Protein AF-A0A453F8Z1-F1 (afdb_monomer_lite)

Structure (mmCIF, N/CA/C/O backbone):
data_AF-A0A453F8Z1-F1
#
_entry.id   AF-A0A453F8Z1-F1
#
loop_
_atom_site.group_PDB
_atom_site.id
_atom_site.type_symbol
_atom_site.label_atom_id
_atom_site.label_alt_id
_atom_site.label_comp_id
_atom_site.label_asym_id
_atom_site.label_entity_id
_atom_site.label_seq_id
_atom_site.pdbx_PDB_ins_code
_atom_site.Cartn_x
_atom_site.Cartn_y
_atom_site.Cartn_z
_atom_site.occupancy
_atom_site.B_iso_or_equiv
_atom_site.auth_seq_id
_atom_site.auth_comp_id
_atom_site.auth_asym_id
_atom_site.auth_atom_id
_atom_site.pdbx_PDB_model_num
ATOM 1 N N . PRO A 1 1 ? 53.925 37.417 23.426 1.00 43.28 1 PRO A N 1
ATOM 2 C CA . PRO A 1 1 ? 52.929 38.163 22.625 1.00 43.28 1 PRO A CA 1
ATOM 3 C C . PRO A 1 1 ? 51.775 37.242 22.225 1.00 43.28 1 PRO A C 1
ATOM 5 O O . PRO A 1 1 ? 51.900 36.396 21.348 1.00 43.28 1 PRO A O 1
ATOM 8 N N . VAL A 1 2 ? 50.698 37.372 22.987 1.00 46.78 2 VAL A N 1
ATOM 9 C CA . VAL A 1 2 ? 49.405 36.730 22.779 1.00 46.78 2 VAL A CA 1
ATOM 10 C C . VAL A 1 2 ? 48.746 37.237 21.495 1.00 46.78 2 VAL A C 1
ATOM 12 O O . VAL A 1 2 ? 48.845 38.422 21.191 1.00 46.78 2 VAL A O 1
ATOM 15 N N . HIS A 1 3 ? 48.051 36.350 20.786 1.00 41.34 3 HIS A N 1
ATOM 16 C CA . HIS A 1 3 ? 46.749 36.648 20.190 1.00 41.34 3 HIS A CA 1
ATOM 17 C C . HIS A 1 3 ? 45.935 35.351 20.180 1.00 41.34 3 HIS A C 1
ATOM 19 O O . HIS A 1 3 ? 45.999 34.545 19.256 1.00 41.34 3 HIS A O 1
ATOM 25 N N . LEU A 1 4 ? 45.215 35.142 21.285 1.00 49.28 4 LEU A N 1
ATOM 26 C CA . LEU A 1 4 ? 43.928 34.465 21.246 1.00 49.28 4 LEU A CA 1
ATOM 27 C C . LEU A 1 4 ? 42.947 35.449 20.604 1.00 49.28 4 LEU A C 1
ATOM 29 O O . LEU A 1 4 ? 42.743 36.527 21.154 1.00 49.28 4 LEU A O 1
ATOM 33 N N . SER A 1 5 ? 42.307 35.041 19.516 1.00 52.78 5 SER A N 1
ATOM 34 C CA . SER A 1 5 ? 40.977 35.529 19.167 1.00 52.78 5 SER A CA 1
ATOM 35 C C . SER A 1 5 ? 40.136 34.304 18.867 1.00 52.78 5 SER A C 1
ATOM 37 O O . SER A 1 5 ? 40.281 33.669 17.825 1.00 52.78 5 SER A O 1
ATOM 39 N N . GLY A 1 6 ? 39.313 33.931 19.842 1.00 48.34 6 GLY A N 1
ATOM 40 C CA . GLY A 1 6 ? 38.117 33.167 19.552 1.00 48.34 6 GLY A CA 1
ATOM 41 C C . GLY A 1 6 ? 37.120 34.097 18.876 1.00 48.34 6 GLY A C 1
ATOM 42 O O . GLY A 1 6 ? 36.941 35.225 19.320 1.00 48.34 6 GLY A O 1
ATOM 43 N N . GLU A 1 7 ? 36.467 33.613 17.831 1.00 43.66 7 GLU A N 1
ATOM 44 C CA . GLU A 1 7 ? 35.171 34.136 17.431 1.00 43.66 7 GLU A CA 1
ATOM 45 C C . GLU A 1 7 ? 34.307 32.945 17.033 1.00 43.66 7 GLU A C 1
ATOM 47 O O . GLU A 1 7 ? 34.521 32.263 16.031 1.00 43.66 7 GLU A O 1
ATOM 52 N N . THR A 1 8 ? 33.380 32.630 17.928 1.00 53.31 8 THR A N 1
ATOM 53 C CA . THR A 1 8 ? 32.250 31.749 17.688 1.00 53.31 8 THR A CA 1
ATOM 54 C C . THR A 1 8 ? 31.320 32.446 16.703 1.00 53.31 8 THR A C 1
ATOM 56 O O . THR A 1 8 ? 30.448 33.202 17.125 1.00 53.31 8 THR A O 1
ATOM 59 N N . ASP A 1 9 ? 31.475 32.207 15.404 1.00 42.09 9 ASP A N 1
ATOM 60 C CA . ASP A 1 9 ? 30.432 32.575 14.447 1.00 42.09 9 ASP A CA 1
ATOM 61 C C . ASP A 1 9 ? 29.493 31.374 14.282 1.00 42.09 9 ASP A C 1
ATOM 63 O O . ASP A 1 9 ? 29.625 30.512 13.411 1.00 42.09 9 ASP A O 1
ATOM 67 N N . GLY A 1 10 ? 28.570 31.285 15.241 1.00 52.44 10 GLY A N 1
ATOM 68 C CA . GLY A 1 10 ? 27.348 30.516 15.109 1.00 52.44 10 GLY A CA 1
ATOM 69 C C . GLY A 1 10 ? 26.447 31.191 14.084 1.00 52.44 10 GLY A C 1
ATOM 70 O O . GLY A 1 10 ? 25.499 31.875 14.452 1.00 52.44 10 GLY A O 1
ATOM 71 N N . ARG A 1 11 ? 26.725 30.984 12.797 1.00 47.47 11 ARG A N 1
ATOM 72 C CA . ARG A 1 11 ? 25.756 31.234 11.733 1.00 47.47 11 ARG A CA 1
ATOM 73 C C . ARG A 1 11 ? 25.016 29.950 11.420 1.00 47.47 11 ARG A C 1
ATOM 75 O O . ARG A 1 11 ? 25.459 29.110 10.646 1.00 47.47 11 ARG A O 1
ATOM 82 N N . GLU A 1 12 ? 23.907 29.824 12.138 1.00 46.22 12 GLU A N 1
ATOM 83 C CA . GLU A 1 12 ? 22.630 29.297 11.675 1.00 46.22 12 GLU A CA 1
ATOM 84 C C . GLU A 1 12 ? 22.723 28.288 10.525 1.00 46.22 12 GLU A C 1
ATOM 86 O O . GLU A 1 12 ? 22.774 28.632 9.343 1.00 46.22 12 GLU A O 1
ATOM 91 N N . LEU A 1 13 ? 22.604 27.014 10.900 1.00 49.75 13 LEU A N 1
ATOM 92 C CA . LEU A 1 13 ? 21.967 25.990 10.083 1.00 49.75 13 LEU A CA 1
ATOM 93 C C . LEU A 1 13 ? 20.534 26.458 9.778 1.00 49.75 13 LEU A C 1
ATOM 95 O O . LEU A 1 13 ? 19.571 25.994 10.388 1.00 49.75 13 LEU A O 1
ATOM 99 N N . ARG A 1 14 ? 20.370 27.429 8.875 1.00 44.50 14 ARG A N 1
ATOM 100 C CA . ARG A 1 14 ? 19.063 27.767 8.326 1.00 44.50 14 ARG A CA 1
ATOM 101 C C . ARG A 1 14 ? 18.680 26.578 7.466 1.00 44.50 14 ARG A C 1
ATOM 103 O O . ARG A 1 14 ? 19.109 26.471 6.323 1.00 44.50 14 ARG A O 1
ATOM 110 N N . GLY A 1 15 ? 17.961 25.644 8.081 1.00 51.06 15 GLY A N 1
ATOM 111 C CA . GLY A 1 15 ? 17.448 24.452 7.435 1.00 51.06 15 GLY A CA 1
ATOM 112 C C . GLY A 1 15 ? 16.680 24.846 6.184 1.00 51.06 15 GLY A C 1
ATOM 113 O O . GLY A 1 15 ? 15.536 25.291 6.259 1.00 51.06 15 GLY A O 1
ATOM 114 N N . ASP A 1 16 ? 17.306 24.650 5.029 1.00 48.88 16 ASP A N 1
ATOM 115 C CA . ASP A 1 16 ? 16.637 24.602 3.734 1.00 48.88 16 ASP A CA 1
ATOM 116 C C . ASP A 1 16 ? 15.929 23.239 3.602 1.00 48.88 16 ASP A C 1
ATOM 118 O O . ASP A 1 16 ? 16.161 22.445 2.703 1.00 48.88 16 ASP A O 1
ATOM 122 N N . GLU A 1 17 ? 15.086 22.913 4.582 1.00 56.75 17 GLU A N 1
ATOM 123 C CA . GLU A 1 17 ? 14.301 21.674 4.632 1.00 56.75 17 GLU A CA 1
ATOM 124 C C . GLU A 1 17 ? 12.850 21.915 4.174 1.00 56.75 17 GLU A C 1
ATOM 126 O O . GLU A 1 17 ? 11.975 21.091 4.408 1.00 56.75 17 GLU A O 1
ATOM 131 N N . SER A 1 18 ? 12.551 23.053 3.530 1.00 58.72 18 SER A N 1
ATOM 132 C CA . SER A 1 18 ? 11.161 23.461 3.239 1.00 58.72 18 SER A CA 1
ATOM 133 C C . SER A 1 18 ? 10.713 23.361 1.778 1.00 58.72 18 SER A C 1
ATOM 135 O O . SER A 1 18 ? 9.544 23.614 1.497 1.00 58.72 18 SER A O 1
ATOM 137 N N . ARG A 1 19 ? 11.566 22.962 0.827 1.00 50.75 19 ARG A N 1
ATOM 138 C CA . ARG A 1 19 ? 11.130 22.699 -0.560 1.00 50.75 19 ARG A CA 1
ATOM 139 C C . ARG A 1 19 ? 11.868 21.523 -1.183 1.00 50.75 19 ARG A C 1
ATOM 141 O O . ARG A 1 19 ? 12.379 21.624 -2.294 1.00 50.75 19 ARG A O 1
ATOM 148 N N . ARG A 1 20 ? 11.894 20.373 -0.507 1.00 66.38 20 ARG A N 1
ATOM 149 C CA . ARG A 1 20 ? 12.168 19.143 -1.256 1.00 66.38 20 ARG A CA 1
ATOM 150 C C . ARG A 1 20 ? 10.996 18.925 -2.220 1.00 66.38 20 ARG A C 1
ATOM 152 O O . ARG A 1 20 ? 9.857 18.856 -1.751 1.00 66.38 20 ARG A O 1
ATOM 159 N N . PRO A 1 21 ? 11.227 18.890 -3.546 1.00 66.12 21 PRO A N 1
ATOM 160 C CA . PRO A 1 21 ? 10.164 18.556 -4.478 1.00 66.12 21 PRO A CA 1
ATOM 161 C C . PRO A 1 21 ? 9.636 17.179 -4.087 1.00 66.12 21 PRO A C 1
ATOM 163 O O . PRO A 1 21 ? 10.417 16.259 -3.837 1.00 66.12 21 PRO A O 1
ATOM 166 N N . ASN A 1 22 ? 8.316 17.059 -3.960 1.00 71.00 22 ASN A N 1
ATOM 167 C CA . ASN A 1 22 ? 7.697 15.776 -3.677 1.00 71.00 22 ASN A CA 1
ATOM 168 C C . ASN A 1 22 ? 8.089 14.817 -4.818 1.00 71.00 22 ASN A C 1
ATOM 170 O O . ASN A 1 22 ? 7.772 15.126 -5.967 1.00 71.00 22 ASN A O 1
ATOM 174 N N . PRO A 1 23 ? 8.792 13.699 -4.547 1.00 76.81 23 PRO A N 1
ATOM 175 C CA . PRO A 1 23 ? 9.214 12.765 -5.593 1.00 76.81 23 PRO A CA 1
ATOM 176 C C . PRO A 1 23 ? 8.025 12.041 -6.242 1.00 76.81 23 PRO A C 1
ATOM 178 O O . PRO A 1 23 ? 8.199 11.314 -7.215 1.00 76.81 23 PRO A O 1
ATOM 181 N N . LEU A 1 24 ? 6.819 12.213 -5.693 1.00 78.94 24 LEU A N 1
ATOM 182 C CA . LEU A 1 24 ? 5.596 11.622 -6.205 1.00 78.94 24 LEU A CA 1
ATOM 183 C C . LEU A 1 24 ? 5.038 12.424 -7.395 1.00 78.94 24 LEU A C 1
ATOM 185 O O . LEU A 1 24 ? 5.030 13.658 -7.361 1.00 78.94 24 LEU A O 1
ATOM 189 N N . PRO A 1 25 ? 4.500 11.746 -8.426 1.00 79.81 25 PRO A N 1
ATOM 190 C CA . PRO A 1 25 ? 3.864 12.417 -9.553 1.00 79.81 25 PRO A CA 1
ATOM 191 C C . PRO A 1 25 ? 2.659 13.246 -9.087 1.00 79.81 25 PRO A C 1
ATOM 193 O O . PRO A 1 25 ? 1.864 12.810 -8.253 1.00 79.81 25 PRO A O 1
ATOM 196 N N . SER A 1 26 ? 2.490 14.441 -9.656 1.00 80.81 26 SER A N 1
ATOM 197 C CA . SER A 1 26 ? 1.471 15.420 -9.240 1.00 80.81 26 SER A CA 1
ATOM 198 C C . SER A 1 26 ? 0.037 14.877 -9.277 1.00 80.81 26 SER A C 1
ATOM 200 O O . SER A 1 26 ? -0.762 15.201 -8.399 1.00 80.81 26 SER A O 1
ATOM 202 N N . GLY A 1 27 ? -0.280 14.008 -10.243 1.00 78.81 27 GLY A N 1
ATOM 203 C CA . GLY A 1 27 ? -1.585 13.345 -10.327 1.00 78.81 27 GLY A CA 1
ATOM 204 C C . GLY A 1 27 ? -1.875 12.435 -9.129 1.00 78.81 27 GLY A C 1
ATOM 205 O O . GLY A 1 27 ? -2.982 12.455 -8.595 1.00 78.81 27 GLY A O 1
ATOM 206 N N . LEU A 1 28 ? -0.866 11.702 -8.651 1.00 77.38 28 LEU A N 1
ATOM 207 C CA . LEU A 1 28 ? -0.985 10.829 -7.480 1.00 77.38 28 LEU A CA 1
ATOM 208 C C . LEU A 1 28 ? -1.153 11.652 -6.198 1.00 77.38 28 LEU A C 1
ATOM 210 O O . LEU A 1 28 ? -1.990 11.328 -5.359 1.00 77.38 28 LEU A O 1
ATOM 214 N N . VAL A 1 29 ? -0.425 12.765 -6.084 1.00 83.56 29 VAL A N 1
ATOM 215 C CA . VAL A 1 29 ? -0.569 13.708 -4.965 1.00 83.56 29 VAL A CA 1
ATOM 216 C C . VAL A 1 29 ? -1.980 14.301 -4.919 1.00 83.56 29 VAL A C 1
ATOM 218 O O . VAL A 1 29 ? -2.601 14.304 -3.860 1.00 83.56 29 VAL A O 1
ATOM 221 N N . SER A 1 30 ? -2.509 14.759 -6.057 1.00 83.50 30 SER A N 1
ATOM 222 C CA . SER A 1 30 ? -3.853 15.347 -6.137 1.00 83.50 30 SER A CA 1
ATOM 223 C C . SER A 1 30 ? -4.954 14.330 -5.818 1.00 83.50 30 SER A C 1
ATOM 225 O O . SER A 1 30 ? -5.873 14.640 -5.057 1.00 83.50 30 SER A O 1
ATOM 227 N N . ASN A 1 31 ? -4.838 13.100 -6.333 1.00 79.19 31 ASN A N 1
ATOM 228 C CA . ASN A 1 31 ? -5.782 12.028 -6.025 1.00 79.19 31 ASN A CA 1
ATOM 229 C C . ASN A 1 31 ? -5.791 11.704 -4.523 1.00 79.19 31 ASN A C 1
ATOM 231 O O . ASN A 1 31 ? -6.856 11.694 -3.907 1.00 79.19 31 ASN A O 1
ATOM 235 N N . LEU A 1 32 ? -4.610 11.535 -3.916 1.00 81.12 32 LEU A N 1
ATOM 236 C CA . LEU A 1 32 ? -4.490 11.273 -2.482 1.00 81.12 32 LEU A CA 1
ATOM 237 C C . LEU A 1 32 ? -5.056 12.417 -1.642 1.00 81.12 32 LEU A C 1
ATOM 239 O O . LEU A 1 32 ? -5.800 12.164 -0.700 1.00 81.12 32 LEU A O 1
ATOM 243 N N . GLN A 1 33 ? -4.761 13.671 -1.989 1.00 85.31 33 GLN A N 1
ATOM 244 C CA . GLN A 1 33 ? -5.322 14.831 -1.293 1.00 85.31 33 GLN A CA 1
ATOM 245 C C . GLN A 1 33 ? -6.853 14.843 -1.341 1.00 85.31 33 GLN A C 1
ATOM 247 O O . GLN A 1 33 ? -7.486 15.085 -0.317 1.00 85.31 33 GLN A O 1
ATOM 252 N N . SER A 1 34 ? -7.450 14.538 -2.497 1.00 83.62 34 SER A N 1
ATOM 253 C CA . SER A 1 34 ? -8.906 14.483 -2.656 1.00 83.62 34 SER A CA 1
ATOM 254 C C . SER A 1 34 ? -9.539 13.360 -1.825 1.00 83.62 34 SER A C 1
ATOM 256 O O . SER A 1 34 ? -10.485 13.609 -1.077 1.00 83.62 34 SER A O 1
ATOM 258 N N . VAL A 1 35 ? -8.983 12.145 -1.882 1.00 81.56 35 VAL A N 1
ATOM 259 C CA . VAL A 1 35 ? -9.488 10.987 -1.124 1.00 81.56 35 VAL A CA 1
ATOM 260 C C . VAL A 1 35 ? -9.338 11.194 0.385 1.00 81.56 35 VAL A C 1
ATOM 262 O O . VAL A 1 35 ? -10.239 10.850 1.149 1.00 81.56 35 VAL A O 1
ATOM 265 N N . LEU A 1 36 ? -8.219 11.771 0.832 1.00 82.12 36 LEU A N 1
ATOM 266 C CA . LEU A 1 36 ? -7.980 12.061 2.247 1.00 82.12 36 LEU A CA 1
ATOM 267 C C . LEU A 1 36 ? -8.877 13.193 2.757 1.00 82.12 36 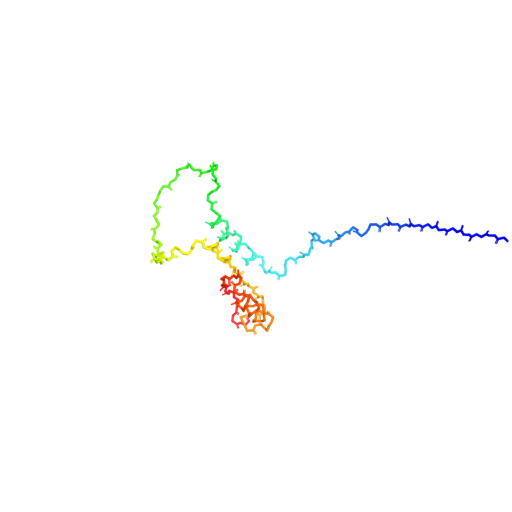LEU A C 1
ATOM 269 O O . LEU A 1 36 ? -9.400 13.090 3.864 1.00 82.12 36 LEU A O 1
ATOM 273 N N . ALA A 1 37 ? -9.109 14.234 1.951 1.00 82.19 37 ALA A N 1
ATOM 274 C CA . ALA A 1 37 ? -10.049 15.300 2.290 1.00 82.19 37 ALA A CA 1
ATOM 275 C C . ALA A 1 37 ? -11.479 14.763 2.459 1.00 82.19 37 ALA A C 1
ATOM 277 O O . ALA A 1 37 ? -12.155 15.143 3.410 1.00 82.19 37 ALA A O 1
ATOM 278 N N . ALA A 1 38 ? -11.906 13.824 1.607 1.00 81.19 38 ALA A N 1
ATOM 279 C CA . ALA A 1 38 ? -13.217 13.180 1.707 1.00 81.19 38 ALA A CA 1
ATOM 280 C C . ALA A 1 38 ? -13.380 12.291 2.956 1.00 81.19 38 ALA A C 1
ATOM 282 O O . ALA A 1 38 ? -14.498 12.024 3.383 1.00 81.19 38 ALA A O 1
ATOM 283 N N . ARG A 1 39 ? -12.272 11.824 3.545 1.00 80.19 39 ARG A N 1
ATOM 284 C CA . ARG A 1 39 ? -12.262 11.008 4.771 1.00 80.19 39 ARG A CA 1
ATOM 285 C C . ARG A 1 39 ? -12.071 11.823 6.044 1.00 80.19 39 ARG A C 1
ATOM 287 O O . ARG A 1 39 ? -12.056 11.239 7.127 1.00 80.19 39 ARG A O 1
ATOM 294 N N . ARG A 1 40 ? -11.875 13.140 5.939 1.00 81.50 40 ARG A N 1
ATOM 295 C CA . ARG A 1 40 ? -11.723 13.990 7.117 1.00 81.50 40 ARG A CA 1
ATOM 296 C C . ARG A 1 40 ? -13.010 13.877 7.943 1.00 81.50 40 ARG A C 1
ATOM 298 O O . ARG A 1 40 ? -14.077 14.159 7.399 1.00 81.50 40 ARG A O 1
ATOM 305 N N . PRO A 1 41 ? -12.940 13.448 9.218 1.00 71.12 41 PRO A N 1
ATOM 306 C CA . PRO A 1 41 ? -14.126 13.419 10.058 1.00 71.12 41 PRO A CA 1
ATOM 307 C C . PRO A 1 41 ? -14.698 14.839 10.129 1.00 71.12 41 PRO A C 1
ATOM 309 O O . PRO A 1 41 ? -13.909 15.795 10.140 1.00 71.12 41 PRO A O 1
ATOM 312 N N . PRO A 1 42 ? -16.032 14.998 10.149 1.00 69.31 42 PRO A N 1
ATOM 313 C CA . PRO A 1 42 ? -16.632 16.315 10.276 1.00 69.31 42 PRO A CA 1
ATOM 314 C C . PRO A 1 42 ? -16.066 16.966 11.539 1.00 69.31 42 PRO A C 1
ATOM 316 O O . PRO A 1 42 ? -16.179 16.420 12.640 1.00 69.31 42 PRO A O 1
ATOM 319 N N . SER A 1 43 ? -15.397 18.109 11.374 1.00 61.75 43 SER A N 1
ATOM 320 C CA . SER A 1 43 ? -15.075 18.954 12.520 1.00 61.75 43 SER A CA 1
ATOM 321 C C . SER A 1 43 ? -16.397 19.287 13.229 1.00 61.75 43 SER A C 1
ATOM 323 O O . SER A 1 43 ? -17.406 19.482 12.549 1.00 61.75 43 SER A O 1
ATOM 325 N N . PRO A 1 44 ? -16.421 19.414 14.567 1.00 60.03 44 PRO A N 1
ATOM 326 C CA . PRO A 1 44 ? -17.641 19.723 15.327 1.00 60.03 44 PRO A CA 1
ATOM 327 C C . PRO A 1 44 ? -18.291 21.076 14.961 1.00 60.03 44 PRO A C 1
ATOM 329 O O . PRO A 1 44 ? -19.329 21.431 15.508 1.00 60.03 44 PRO A O 1
ATOM 332 N N . GLU A 1 45 ? -17.690 21.825 14.040 1.00 60.81 45 GLU A N 1
ATOM 333 C CA . GLU A 1 45 ? -18.102 23.150 13.571 1.00 60.81 45 GLU A CA 1
ATOM 334 C C . GLU A 1 45 ? -18.947 23.078 12.282 1.00 60.81 45 GLU A C 1
ATOM 336 O O . GLU A 1 45 ? -19.542 24.077 11.896 1.00 60.81 45 GLU A O 1
ATOM 341 N N . ASP A 1 46 ? -19.046 21.899 11.649 1.00 57.03 46 ASP A N 1
ATOM 342 C CA . ASP A 1 46 ? -19.771 21.668 10.388 1.00 57.03 46 ASP A CA 1
ATOM 343 C C . ASP A 1 46 ? -20.834 20.560 10.552 1.00 57.03 46 ASP A C 1
ATOM 345 O O . ASP A 1 46 ? -21.008 19.669 9.729 1.00 57.03 46 ASP A O 1
ATOM 349 N N . ALA A 1 47 ? -21.563 20.569 11.671 1.00 50.41 47 ALA A N 1
ATOM 350 C CA . ALA A 1 47 ? -22.752 19.732 11.862 1.00 50.41 47 ALA A CA 1
ATOM 351 C C . ALA A 1 47 ? -23.989 20.427 11.261 1.00 50.41 47 ALA A C 1
ATOM 353 O O . ALA A 1 47 ? -24.974 20.701 11.945 1.00 50.41 47 ALA A O 1
ATOM 354 N N . GLY A 1 48 ? -23.904 20.774 9.977 1.00 51.69 48 GLY A N 1
ATOM 355 C CA . GLY A 1 48 ? -24.888 21.582 9.267 1.00 51.69 48 GLY A CA 1
ATOM 356 C C . GLY A 1 48 ? -25.369 20.928 7.979 1.00 51.69 48 GLY A C 1
ATOM 357 O O . GLY A 1 48 ? -25.056 21.401 6.899 1.00 51.69 48 GLY A O 1
ATOM 358 N N . SER A 1 49 ? -26.217 19.905 8.115 1.00 52.41 49 SER A N 1
ATOM 359 C CA . SER A 1 49 ? -27.149 19.431 7.079 1.00 52.41 49 SER A CA 1
ATOM 360 C C . SER A 1 49 ? -26.547 18.746 5.839 1.00 52.41 49 SER A C 1
ATOM 362 O O . SER A 1 49 ? -26.285 19.376 4.821 1.00 52.41 49 SER A O 1
ATOM 364 N N . THR A 1 50 ? -26.472 17.413 5.855 1.00 38.00 50 THR A N 1
ATOM 365 C CA . THR A 1 50 ? -27.297 16.554 4.974 1.00 38.00 50 THR A CA 1
ATOM 366 C C . THR A 1 50 ? -27.089 15.080 5.321 1.00 38.00 50 THR A C 1
ATOM 368 O O . THR A 1 50 ? -25.975 14.573 5.379 1.00 38.00 50 THR A O 1
ATOM 371 N N . ALA A 1 51 ? -28.200 14.405 5.606 1.00 50.56 51 ALA A N 1
ATOM 372 C CA . ALA A 1 51 ? -28.276 12.967 5.803 1.00 50.56 51 ALA A CA 1
ATOM 373 C C . ALA A 1 51 ? -28.329 12.223 4.455 1.00 50.56 51 ALA A C 1
ATOM 375 O O . ALA A 1 51 ? -28.728 12.818 3.454 1.00 50.56 51 ALA A O 1
ATOM 376 N N . ALA A 1 52 ? -28.069 10.907 4.530 1.00 45.44 52 ALA A N 1
ATOM 377 C CA . ALA A 1 52 ? -28.298 9.848 3.531 1.00 45.44 52 ALA A CA 1
ATOM 378 C C . ALA A 1 52 ? -27.094 9.578 2.590 1.00 45.44 52 ALA A C 1
ATOM 380 O O . ALA A 1 52 ? -26.630 10.476 1.907 1.00 45.44 52 ALA A O 1
ATOM 381 N N . GLU A 1 53 ? -26.494 8.387 2.486 1.00 40.97 53 GLU A N 1
ATOM 382 C CA . GLU A 1 53 ? -26.794 7.051 3.012 1.00 40.97 53 GLU A CA 1
ATOM 383 C C . GLU A 1 53 ? -25.474 6.302 3.259 1.00 40.97 53 GLU A C 1
ATOM 385 O O . GLU A 1 53 ? -24.618 6.202 2.380 1.00 40.97 53 GLU A O 1
ATOM 390 N N . ALA A 1 54 ? -25.306 5.760 4.464 1.00 46.69 54 ALA A N 1
ATOM 391 C CA . ALA A 1 54 ? -24.194 4.889 4.808 1.00 46.69 54 ALA A CA 1
ATOM 392 C C . ALA A 1 54 ? -24.614 3.431 4.580 1.00 46.69 54 ALA A C 1
ATOM 394 O O . ALA A 1 54 ? -25.322 2.855 5.399 1.00 46.69 54 ALA A O 1
ATOM 395 N N . SER A 1 55 ? -24.151 2.817 3.492 1.00 49.28 55 SER A N 1
ATOM 396 C CA . SER A 1 55 ? -23.979 1.360 3.450 1.00 49.28 55 SER A CA 1
ATOM 397 C C . SER A 1 55 ? -22.527 1.052 3.800 1.00 49.28 55 SER A C 1
ATOM 399 O O . SER A 1 55 ? -21.676 0.900 2.929 1.00 49.28 55 SER A O 1
ATOM 401 N N . ALA A 1 56 ? -22.235 1.026 5.099 1.00 51.69 56 ALA A N 1
ATOM 402 C CA . ALA A 1 56 ? -21.020 0.419 5.622 1.00 51.69 56 ALA A CA 1
ATOM 403 C C . ALA A 1 56 ? -21.326 -1.057 5.924 1.00 51.69 56 ALA A C 1
ATOM 405 O O . ALA A 1 56 ? -22.340 -1.324 6.575 1.00 51.69 56 ALA A O 1
ATOM 406 N N . PRO A 1 57 ? -20.504 -2.030 5.491 1.00 50.50 57 PRO A N 1
ATOM 407 C CA . PRO A 1 57 ? -20.627 -3.377 6.018 1.00 50.50 57 PRO A CA 1
ATOM 408 C C . PRO A 1 57 ? -20.298 -3.328 7.514 1.00 50.50 57 PRO A C 1
ATOM 410 O O . PRO A 1 57 ? -19.211 -2.913 7.918 1.00 50.50 57 PRO A O 1
ATOM 413 N N . THR A 1 58 ? -21.266 -3.723 8.336 1.00 49.84 58 THR A N 1
ATOM 414 C CA . THR A 1 58 ? -21.104 -3.975 9.767 1.00 49.84 58 THR A CA 1
ATOM 415 C C . THR A 1 58 ? -20.087 -5.094 9.962 1.00 49.84 58 THR A C 1
ATOM 417 O O . THR A 1 58 ? -20.423 -6.268 9.826 1.00 49.84 58 THR A O 1
ATOM 420 N N . ALA A 1 59 ? -18.842 -4.730 10.261 1.00 50.47 59 ALA A N 1
ATOM 421 C CA . ALA A 1 59 ? -17.914 -5.620 10.940 1.00 50.47 59 ALA A CA 1
ATOM 422 C C . ALA A 1 59 ? -18.173 -5.476 12.442 1.00 50.47 59 ALA A C 1
ATOM 424 O O . ALA A 1 59 ? -18.044 -4.392 13.012 1.00 50.47 59 ALA A O 1
ATOM 425 N N . GLU A 1 60 ? -18.650 -6.565 13.028 1.00 47.28 60 GLU A N 1
ATOM 426 C CA . GLU A 1 60 ? -19.152 -6.656 14.388 1.00 47.28 60 GLU A CA 1
ATOM 427 C C . GLU A 1 60 ? -18.118 -6.221 15.434 1.00 47.28 60 GLU A C 1
ATOM 429 O O . GLU A 1 60 ? -16.934 -6.551 15.390 1.00 47.28 60 GLU A O 1
ATOM 434 N N . THR A 1 61 ? -18.625 -5.460 16.395 1.00 52.03 61 THR A N 1
ATOM 435 C CA . THR A 1 61 ? -17.949 -4.972 17.586 1.00 52.03 61 THR A CA 1
ATOM 436 C C . THR A 1 61 ? -17.558 -6.130 18.505 1.00 52.03 61 THR A C 1
ATOM 438 O O . THR A 1 61 ? -18.402 -6.683 19.205 1.00 52.03 61 THR A O 1
ATOM 441 N N . ALA A 1 62 ? -16.264 -6.431 18.594 1.00 49.28 62 ALA A N 1
ATOM 442 C CA . ALA A 1 62 ? -15.672 -6.849 19.858 1.00 49.28 62 ALA A CA 1
ATOM 443 C C . ALA A 1 62 ? -15.088 -5.584 20.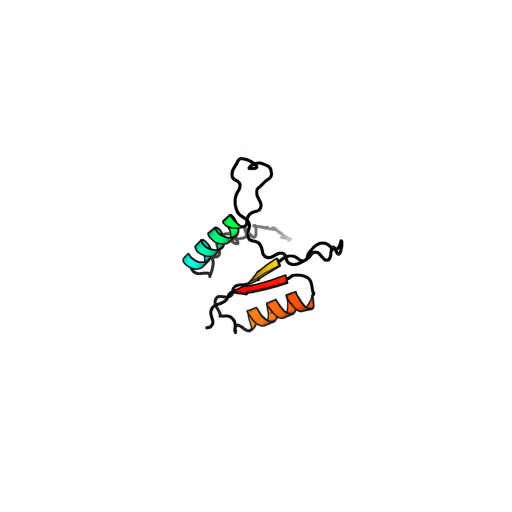495 1.00 49.28 62 ALA A C 1
ATOM 445 O O . ALA A 1 62 ? -14.036 -5.102 20.080 1.00 49.28 62 ALA A O 1
ATOM 446 N N . ALA A 1 63 ? -15.835 -4.992 21.429 1.00 51.00 63 ALA A N 1
ATOM 447 C CA . ALA A 1 63 ? -15.381 -3.861 22.228 1.00 51.00 63 ALA A CA 1
ATOM 448 C C . ALA A 1 63 ? -14.296 -4.350 23.197 1.00 51.00 63 ALA A C 1
ATOM 450 O O . ALA A 1 63 ? -14.567 -4.664 24.353 1.00 51.00 63 ALA A O 1
ATOM 451 N N . ASP A 1 64 ? -13.077 -4.469 22.687 1.00 51.28 64 ASP A N 1
ATOM 452 C CA . ASP A 1 64 ? -11.877 -4.394 23.503 1.00 51.28 64 ASP A CA 1
ATOM 453 C C . ASP A 1 64 ? -11.650 -2.898 23.757 1.00 51.28 64 ASP A C 1
ATOM 455 O O . ASP A 1 64 ? -11.471 -2.132 22.813 1.00 51.28 64 ASP A O 1
ATOM 459 N N . ASP A 1 65 ? -11.718 -2.461 25.015 1.00 61.41 65 ASP A N 1
ATOM 460 C CA . ASP A 1 65 ? -11.516 -1.062 25.452 1.00 61.41 65 ASP A CA 1
ATOM 461 C C . ASP A 1 65 ? -10.070 -0.564 25.204 1.00 61.41 65 ASP A C 1
ATOM 463 O O . ASP A 1 65 ? -9.648 0.486 25.686 1.00 61.41 65 ASP A O 1
ATOM 467 N N . ALA A 1 66 ? -9.271 -1.322 24.447 1.00 70.19 66 ALA A N 1
ATOM 468 C CA . ALA A 1 66 ? -7.975 -0.888 23.977 1.00 70.19 66 ALA A CA 1
ATOM 469 C C . ALA A 1 66 ? -8.133 0.211 22.914 1.00 70.19 66 ALA A C 1
ATOM 471 O O . ALA A 1 66 ? -8.996 0.126 22.034 1.00 70.19 66 ALA A O 1
ATOM 472 N N . PRO A 1 67 ? -7.268 1.242 22.936 1.00 79.69 67 PRO A N 1
ATOM 473 C CA . PRO A 1 67 ? -7.247 2.227 21.868 1.00 79.69 67 PRO A CA 1
ATOM 474 C C . PRO A 1 67 ? -7.011 1.516 20.531 1.00 79.69 67 PRO A C 1
ATOM 476 O O . PRO A 1 67 ? -6.028 0.787 20.371 1.00 79.69 67 PRO A O 1
ATOM 479 N N . ALA A 1 68 ? -7.924 1.727 19.578 1.00 84.75 68 ALA A N 1
ATOM 480 C CA . ALA A 1 68 ? -7.819 1.153 18.244 1.00 84.75 68 ALA A CA 1
ATOM 481 C C . ALA A 1 68 ? -6.461 1.503 17.615 1.00 84.75 68 ALA A C 1
ATOM 483 O O . ALA A 1 68 ? -5.958 2.624 17.755 1.00 84.75 68 ALA A O 1
ATOM 484 N N . LYS A 1 69 ? -5.863 0.536 16.915 1.00 88.69 69 LYS A N 1
ATOM 485 C CA . LYS A 1 69 ? -4.577 0.746 16.249 1.00 88.69 69 LYS A CA 1
ATOM 486 C C . LYS A 1 69 ? -4.739 1.797 15.143 1.00 88.69 69 LYS A C 1
ATOM 488 O O . LYS A 1 69 ? -5.743 1.788 14.432 1.00 88.69 69 LYS A O 1
ATOM 493 N N . PRO A 1 70 ? -3.765 2.700 14.954 1.00 90.38 70 PRO A N 1
ATOM 494 C CA . PRO A 1 70 ? -3.768 3.604 13.814 1.00 90.38 70 PRO A CA 1
ATOM 495 C C . PRO A 1 70 ? -3.754 2.820 12.496 1.00 90.38 70 PRO A C 1
ATOM 497 O O . PRO A 1 70 ? -2.946 1.910 12.308 1.00 90.38 70 PRO A O 1
ATOM 500 N N . VAL A 1 71 ? -4.616 3.220 11.562 1.00 92.69 71 VAL A N 1
ATOM 501 C CA . VAL A 1 71 ? -4.643 2.682 10.197 1.00 92.69 71 VAL A CA 1
ATOM 502 C C . VAL A 1 71 ? -3.740 3.537 9.309 1.00 92.69 71 VAL A C 1
ATOM 504 O O . VAL A 1 71 ? -3.903 4.757 9.251 1.00 92.69 71 VAL A O 1
ATOM 507 N N . VAL A 1 72 ? -2.791 2.919 8.603 1.00 92.19 72 VAL A N 1
ATOM 508 C CA . VAL A 1 72 ? -1.821 3.618 7.743 1.00 92.19 72 VAL A CA 1
ATOM 509 C C . VAL A 1 72 ? -1.867 3.114 6.301 1.00 92.19 72 VAL A C 1
ATOM 511 O O . VAL A 1 72 ? -1.862 1.911 6.052 1.00 92.19 72 VAL A O 1
ATOM 514 N N . LEU A 1 73 ? -1.886 4.048 5.342 1.00 93.75 73 LEU A N 1
ATOM 515 C CA . LEU A 1 73 ? -1.768 3.771 3.908 1.00 93.75 73 LEU A CA 1
ATOM 516 C C . LEU A 1 73 ? -0.331 4.031 3.447 1.00 93.75 73 LEU A C 1
ATOM 518 O O . LEU A 1 73 ? 0.161 5.155 3.542 1.00 93.75 73 LEU A O 1
ATOM 522 N N . LEU A 1 74 ? 0.321 3.004 2.914 1.00 93.56 74 LEU A N 1
ATOM 523 C CA . LEU A 1 74 ? 1.663 3.084 2.352 1.00 93.56 74 LEU A CA 1
ATOM 524 C C . LEU A 1 74 ? 1.603 3.080 0.825 1.00 93.56 74 LEU A C 1
ATOM 526 O O . LEU A 1 74 ? 0.901 2.267 0.225 1.00 93.56 74 LEU A O 1
ATOM 530 N N . THR A 1 75 ? 2.387 3.959 0.204 1.00 92.81 75 THR A N 1
ATOM 531 C CA . THR A 1 75 ? 2.601 3.984 -1.243 1.00 92.81 75 THR A CA 1
ATOM 532 C C . THR A 1 75 ? 4.083 4.139 -1.552 1.00 92.81 75 THR A C 1
ATOM 534 O O . THR A 1 75 ? 4.811 4.813 -0.821 1.00 92.81 75 THR A O 1
ATOM 537 N N . CYS A 1 76 ? 4.550 3.485 -2.613 1.00 90.44 76 CYS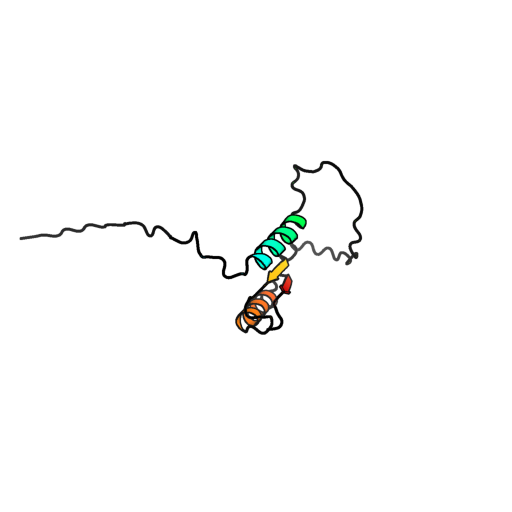 A N 1
ATOM 538 C CA . CYS A 1 76 ? 5.942 3.522 -3.041 1.00 90.44 76 CYS A CA 1
ATOM 539 C C . CYS A 1 76 ? 5.997 3.641 -4.562 1.00 90.44 76 CYS A C 1
ATOM 541 O O . CYS A 1 76 ? 5.358 2.860 -5.259 1.00 90.44 76 CYS A O 1
ATOM 543 N N . ALA A 1 77 ? 6.788 4.585 -5.078 1.00 89.19 77 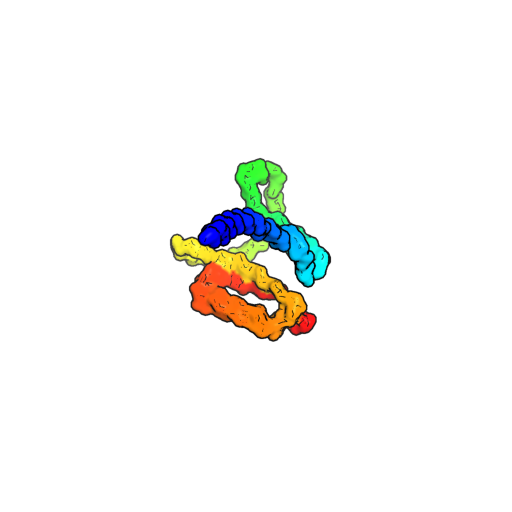ALA A N 1
ATOM 544 C CA . ALA A 1 77 ? 6.995 4.724 -6.519 1.00 89.19 77 ALA A CA 1
ATOM 545 C C . ALA A 1 77 ? 7.773 3.542 -7.127 1.00 89.19 77 ALA A C 1
ATOM 547 O O . ALA A 1 77 ? 7.649 3.297 -8.317 1.00 89.19 77 ALA A O 1
ATOM 548 N N . GLY A 1 78 ? 8.548 2.808 -6.318 1.00 87.75 78 GLY A N 1
ATOM 549 C CA . GLY A 1 78 ? 9.294 1.619 -6.752 1.00 87.75 78 GLY A CA 1
ATOM 550 C C . GLY A 1 78 ? 8.463 0.334 -6.823 1.00 87.75 78 GLY A C 1
ATOM 551 O O . GLY A 1 78 ? 9.045 -0.742 -6.900 1.00 87.75 78 GLY A O 1
ATOM 552 N N . GLY A 1 79 ? 7.137 0.438 -6.721 1.00 91.88 79 GLY A N 1
ATOM 553 C CA . GLY A 1 79 ? 6.225 -0.693 -6.841 1.00 91.88 79 GLY A CA 1
ATOM 554 C C . GLY A 1 79 ? 6.016 -1.508 -5.567 1.00 91.88 79 GLY A C 1
ATOM 555 O O . GLY A 1 79 ? 6.648 -1.287 -4.529 1.00 91.88 79 GLY A O 1
ATOM 556 N N . ILE A 1 80 ? 5.067 -2.441 -5.653 1.00 94.25 80 ILE A N 1
ATOM 557 C CA . ILE A 1 80 ? 4.661 -3.335 -4.565 1.00 94.25 80 ILE A CA 1
ATOM 558 C C . ILE A 1 80 ? 5.776 -4.313 -4.181 1.00 94.25 80 ILE A C 1
ATOM 560 O O . ILE A 1 80 ? 5.901 -4.680 -3.015 1.00 94.25 80 ILE A O 1
ATOM 564 N N . GLU A 1 81 ? 6.634 -4.661 -5.141 1.00 93.75 81 GLU A N 1
ATOM 565 C CA . GLU A 1 81 ? 7.786 -5.547 -4.955 1.00 93.75 81 GLU A CA 1
ATOM 566 C C . GLU A 1 81 ? 9.034 -4.817 -4.427 1.00 93.75 81 GLU A C 1
ATOM 568 O O . GLU A 1 81 ? 10.088 -5.428 -4.239 1.00 93.75 81 GLU A O 1
ATOM 573 N N . SER A 1 82 ? 8.942 -3.508 -4.158 1.00 95.12 82 SER A N 1
ATOM 574 C CA . SER A 1 82 ? 10.067 -2.739 -3.627 1.00 95.12 82 SER A CA 1
ATOM 575 C C . SER A 1 82 ? 10.541 -3.312 -2.280 1.00 95.12 82 SER A C 1
ATOM 577 O O . SER A 1 82 ? 9.758 -3.364 -1.322 1.00 95.12 82 SER A O 1
ATOM 579 N N . PRO A 1 83 ? 11.835 -3.666 -2.129 1.00 94.62 83 PRO A N 1
ATOM 580 C CA . PRO A 1 83 ? 12.346 -4.259 -0.893 1.00 94.62 83 PRO A CA 1
ATOM 581 C C . PRO A 1 83 ? 12.213 -3.310 0.305 1.00 94.62 83 PRO A C 1
ATOM 583 O O . PRO A 1 83 ? 11.995 -3.752 1.433 1.00 94.62 83 PRO A O 1
ATOM 586 N N . GLY A 1 84 ? 12.289 -1.996 0.065 1.00 94.62 84 GLY A N 1
ATOM 587 C CA . GLY A 1 84 ? 12.082 -0.987 1.104 1.00 94.62 84 GLY A CA 1
ATOM 588 C C . GLY A 1 84 ? 10.638 -0.941 1.609 1.00 94.62 84 GLY A C 1
ATOM 589 O O . GLY A 1 84 ? 10.416 -0.782 2.809 1.00 94.62 84 GLY A O 1
ATOM 590 N N . LEU A 1 85 ? 9.659 -1.126 0.716 1.00 94.50 85 LEU A N 1
ATOM 591 C CA . LEU A 1 85 ? 8.245 -1.193 1.087 1.00 94.50 85 LEU A CA 1
ATOM 592 C C . LEU A 1 85 ? 7.962 -2.448 1.919 1.00 94.50 85 LEU A C 1
ATOM 594 O O . LEU A 1 85 ? 7.347 -2.346 2.979 1.00 94.50 85 LEU A O 1
ATOM 598 N N . ALA A 1 86 ? 8.476 -3.603 1.488 1.00 94.19 86 ALA A N 1
ATOM 599 C CA . ALA A 1 86 ? 8.331 -4.862 2.215 1.00 94.19 86 ALA A CA 1
ATOM 600 C C . ALA A 1 86 ? 8.927 -4.786 3.633 1.00 94.19 86 ALA A C 1
ATOM 602 O O . ALA A 1 86 ? 8.260 -5.144 4.603 1.00 94.19 86 ALA A O 1
ATOM 603 N N . ALA A 1 87 ? 10.147 -4.252 3.773 1.00 95.44 87 ALA A N 1
ATOM 604 C CA . ALA A 1 87 ? 10.800 -4.092 5.073 1.00 95.44 87 ALA A CA 1
ATOM 605 C C . ALA A 1 87 ? 10.025 -3.153 6.017 1.00 95.44 87 ALA A C 1
ATOM 607 O O . ALA A 1 87 ? 9.933 -3.411 7.219 1.00 95.44 87 ALA A O 1
ATOM 608 N N . LEU A 1 88 ? 9.441 -2.074 5.484 1.00 94.81 88 LEU A N 1
ATOM 609 C CA . LEU A 1 88 ? 8.631 -1.141 6.268 1.00 94.81 88 LEU A CA 1
ATOM 610 C C . LEU A 1 88 ? 7.328 -1.786 6.760 1.00 94.81 88 LEU A C 1
ATOM 612 O O . LEU A 1 88 ? 6.990 -1.653 7.937 1.00 94.81 88 LEU A O 1
ATOM 616 N N . VAL A 1 89 ? 6.610 -2.489 5.878 1.00 95.00 89 VAL A N 1
ATOM 617 C CA . VAL A 1 89 ? 5.378 -3.214 6.233 1.00 95.00 89 VAL A CA 1
ATOM 618 C C . VAL A 1 89 ? 5.672 -4.235 7.328 1.00 95.00 89 VAL A C 1
ATOM 620 O O . VAL A 1 89 ? 4.990 -4.252 8.351 1.00 95.00 89 VAL A O 1
ATOM 623 N N . ASP A 1 90 ? 6.731 -5.025 7.153 1.00 94.12 90 ASP A N 1
ATOM 624 C CA . ASP A 1 90 ? 7.153 -6.039 8.115 1.00 94.12 90 ASP A CA 1
ATOM 625 C C . ASP A 1 90 ? 7.432 -5.432 9.502 1.00 94.12 90 ASP A C 1
ATOM 627 O O . ASP A 1 90 ? 6.919 -5.920 10.509 1.00 94.12 90 ASP A O 1
ATOM 631 N N . ALA A 1 91 ? 8.145 -4.303 9.577 1.00 93.31 91 ALA A N 1
ATOM 632 C CA . ALA A 1 91 ? 8.420 -3.615 10.841 1.00 93.31 91 ALA A CA 1
ATOM 633 C C . ALA A 1 91 ? 7.160 -3.047 11.529 1.00 93.31 91 ALA A C 1
ATOM 635 O O . ALA A 1 91 ? 7.084 -3.008 12.763 1.00 93.31 91 ALA A O 1
ATOM 636 N N . LEU A 1 92 ? 6.173 -2.584 10.757 1.00 93.25 92 LEU A N 1
ATOM 637 C CA . LEU A 1 92 ? 4.918 -2.040 11.288 1.00 93.25 92 LEU A CA 1
ATOM 638 C C . LEU A 1 92 ? 3.992 -3.147 11.804 1.00 93.25 92 LEU A C 1
ATOM 640 O O . LEU A 1 92 ? 3.457 -3.024 12.910 1.00 93.25 92 LEU A O 1
ATOM 644 N N . VAL A 1 93 ? 3.871 -4.241 11.046 1.00 91.12 93 VAL A N 1
ATOM 645 C CA . VAL A 1 93 ? 3.038 -5.398 11.395 1.00 91.12 93 VAL A CA 1
ATOM 646 C C . VAL A 1 93 ? 3.645 -6.181 12.559 1.00 91.12 93 VAL A C 1
ATOM 648 O O . VAL A 1 93 ? 2.933 -6.471 13.518 1.00 91.12 93 VAL A O 1
ATOM 651 N N . LYS A 1 94 ? 4.961 -6.453 12.551 1.00 89.81 94 LYS A N 1
ATOM 652 C CA . LYS A 1 94 ? 5.651 -7.138 13.666 1.00 89.81 94 LYS A CA 1
ATOM 653 C C . LYS A 1 94 ? 5.517 -6.396 14.988 1.00 89.81 94 LYS A C 1
ATOM 655 O O . LYS A 1 94 ? 5.397 -7.023 16.034 1.00 89.81 94 LYS A O 1
ATOM 660 N N . GLY A 1 95 ? 5.532 -5.064 14.948 1.00 84.38 95 GLY A N 1
ATOM 661 C CA . GLY A 1 95 ? 5.316 -4.247 16.138 1.00 84.38 95 GLY A CA 1
ATOM 662 C C . GLY A 1 95 ? 3.868 -4.251 16.634 1.00 84.38 95 GLY A C 1
ATOM 663 O O . GLY A 1 95 ? 3.614 -3.731 17.715 1.00 84.38 95 GLY A O 1
ATOM 664 N N . GLY A 1 96 ? 2.915 -4.765 15.847 1.00 85.25 96 GLY A N 1
ATOM 665 C CA . GLY A 1 96 ? 1.485 -4.734 16.157 1.00 85.25 96 GLY A CA 1
ATOM 666 C C . GLY A 1 96 ? 0.924 -3.320 16.331 1.00 85.25 96 GLY A C 1
ATOM 667 O O . GLY A 1 96 ? -0.146 -3.165 16.916 1.00 85.25 96 GLY A O 1
ATOM 668 N N . ARG A 1 97 ? 1.659 -2.299 15.866 1.00 84.06 97 ARG A N 1
ATOM 669 C CA . ARG A 1 97 ? 1.408 -0.886 16.184 1.00 84.06 97 ARG A CA 1
ATOM 670 C C . ARG A 1 97 ? 0.354 -0.254 15.294 1.00 84.06 97 ARG A C 1
ATOM 672 O O . ARG A 1 97 ? -0.272 0.700 15.729 1.00 84.06 97 ARG A O 1
ATOM 679 N N . CYS A 1 98 ? 0.197 -0.751 14.070 1.00 91.69 98 CYS A N 1
ATOM 680 C CA . CYS A 1 98 ? -0.686 -0.169 13.069 1.00 91.69 98 CYS A CA 1
ATOM 681 C C . CYS A 1 98 ? -1.360 -1.265 12.244 1.00 91.69 98 CYS A C 1
ATOM 683 O O . CYS A 1 98 ? -0.748 -2.306 11.994 1.00 91.69 98 CYS A O 1
ATOM 685 N N . ASP A 1 99 ? -2.553 -0.968 11.739 1.00 92.44 99 ASP A N 1
ATOM 686 C CA . ASP A 1 99 ? -3.163 -1.722 10.646 1.00 92.44 99 ASP A CA 1
ATOM 687 C C . ASP A 1 99 ? -2.706 -1.105 9.318 1.00 92.44 99 ASP A C 1
ATOM 689 O O . ASP A 1 99 ? -2.823 0.103 9.099 1.00 92.44 99 ASP A O 1
ATOM 693 N N . VAL A 1 100 ? -2.108 -1.915 8.443 1.00 94.94 100 VAL A N 1
ATOM 694 C CA . VAL A 1 100 ? -1.389 -1.425 7.258 1.00 94.94 100 VAL A CA 1
ATOM 695 C C . VAL A 1 100 ? -2.156 -1.762 5.986 1.00 94.94 100 VAL A C 1
ATOM 697 O O . VAL A 1 100 ? -2.440 -2.924 5.710 1.00 94.94 100 VAL A O 1
ATOM 700 N N . HIS A 1 101 ? -2.414 -0.746 5.167 1.00 94.69 101 HIS A N 1
ATOM 701 C CA . HIS A 1 101 ? -2.879 -0.890 3.792 1.00 94.69 101 HIS A CA 1
ATOM 702 C C . HIS A 1 101 ? -1.767 -0.460 2.843 1.00 94.69 101 HIS A C 1
ATOM 704 O O . HIS A 1 101 ? -1.130 0.572 3.047 1.00 94.69 101 HIS A O 1
ATOM 710 N N . VAL A 1 102 ? -1.547 -1.228 1.781 1.00 94.50 102 VAL A N 1
ATOM 711 C CA . VAL A 1 102 ? -0.503 -0.937 0.797 1.00 94.50 102 VAL A CA 1
ATOM 712 C C . VAL A 1 102 ? -1.144 -0.683 -0.560 1.00 94.50 102 VAL A C 1
ATOM 714 O O . VAL A 1 102 ? -1.977 -1.462 -1.012 1.00 94.50 102 VAL A O 1
ATOM 717 N N . CYS A 1 103 ? -0.754 0.416 -1.199 1.00 93.94 103 CYS A N 1
ATOM 718 C CA . CYS A 1 103 ? -1.144 0.769 -2.557 1.00 93.94 103 CYS A CA 1
ATOM 719 C C . CYS A 1 103 ? 0.096 1.242 -3.322 1.00 93.94 103 CYS A C 1
ATOM 721 O O . CYS A 1 103 ? 0.592 2.352 -3.114 1.00 93.94 103 CYS A O 1
ATOM 723 N N . ALA A 1 104 ? 0.618 0.387 -4.192 1.00 92.56 104 ALA A N 1
ATOM 724 C CA . ALA A 1 104 ? 1.792 0.653 -5.012 1.00 92.56 104 ALA A CA 1
ATOM 725 C C . ALA A 1 104 ? 1.588 0.028 -6.405 1.00 92.56 104 ALA A C 1
ATOM 727 O O . ALA A 1 104 ? 0.802 -0.916 -6.517 1.00 92.56 104 ALA A O 1
ATOM 728 N N . PRO A 1 105 ? 2.241 0.549 -7.461 1.00 90.31 105 PRO A N 1
ATOM 729 C CA . PRO A 1 105 ? 2.178 -0.055 -8.790 1.00 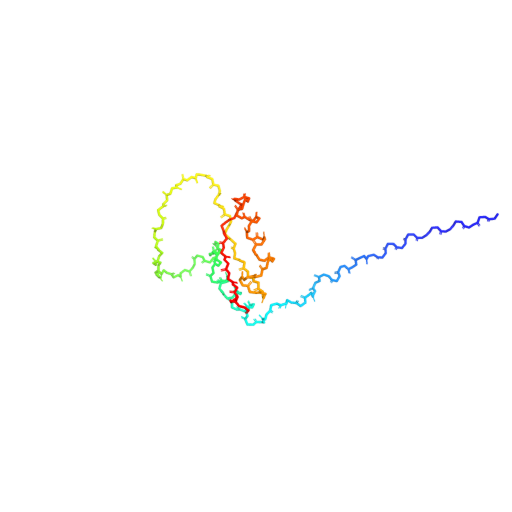90.31 105 PRO A CA 1
ATOM 730 C C . PRO A 1 105 ? 2.758 -1.476 -8.779 1.00 90.31 105 PRO A C 1
ATOM 732 O O . PRO A 1 105 ? 3.567 -1.811 -7.916 1.00 90.31 105 PRO A O 1
ATOM 735 N N . GLU A 1 106 ? 2.349 -2.318 -9.726 1.00 87.50 106 GLU A N 1
ATOM 736 C CA . GLU A 1 106 ? 2.881 -3.686 -9.822 1.00 87.50 106 GLU A CA 1
ATOM 737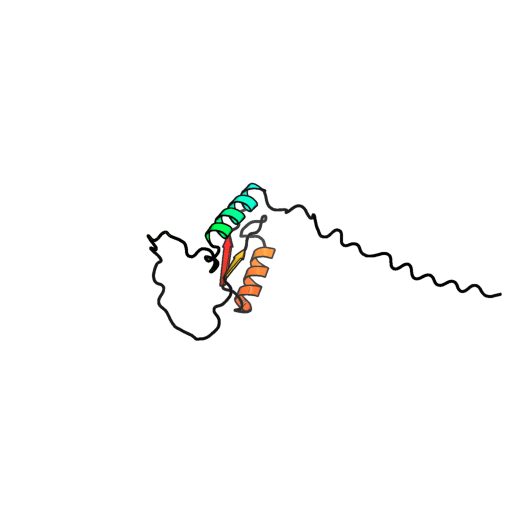 C C . GLU A 1 106 ? 4.365 -3.708 -10.230 1.00 87.50 106 GLU A C 1
ATOM 739 O O . GLU A 1 106 ? 5.078 -4.617 -9.824 1.00 87.50 106 GLU A O 1
ATOM 744 N N . SER A 1 107 ? 4.843 -2.699 -10.975 1.00 67.88 107 SER A N 1
ATOM 745 C CA . SER A 1 107 ? 6.260 -2.467 -11.320 1.00 67.88 107 SER A CA 1
ATOM 746 C C . SER A 1 107 ? 6.548 -1.001 -11.640 1.00 67.88 107 SER A C 1
ATOM 748 O O . SER A 1 107 ? 5.603 -0.289 -12.056 1.00 67.88 107 SER A O 1
#

Secondary structure (DSSP, 8-state):
-----------------S-PPPSS-HHHHHHHHHHHHHTSPPPTT---S----------------SPPPPEEEE--TT-TT-HHHHHHHHHHHHTT--EEEE-----

Organism: Aegilops tauschii subsp. strangulata (NCBI:txid200361)

Radius of gyration: 23.61 Å; chains: 1; bounding box: 81×45×37 Å

pLDDT: mean 72.04, std 19.03, range [38.0, 95.44]

Foldseek 3Di:
DDDDDDDPPPDDPPPPVPDDDDPDDPVVVVVVVVVVVVVPDDDPVPPDDDDDDDPDPDPDDPPPVDDDAAEDEDEDAVFPPPPVNVVVVCVCVVVVRYHYDYDYHND

InterPro domains:
  IPR036523 SurE-like phosphatase/nucleotidase superfamily [G3DSA:3.40.1210.10] (58-107)

Sequence (107 aa):
PVHLSGETDGRELRGDESRRPNPLPSGLVSNLQSVLAARRPPSPEDAGSTAAEASAPTAETAADDAPAKPVVLLTCAGGIESPGLAALVDALVKGGRCDVHVCAPES